Protein AF-A0A136PAL8-F1 (afdb_monomer_lite)

Secondary structure (DSSP, 8-state):
-HHHHHHHHHHHHHHHHT------THHHHHHHHHH--TT-EEEE-TTS-THHHHHHHHHHT---PPPEE-SS-HHHHHHHHHHH--SEEEEEEETTSS--HHHHHHHHHHTTTEEEEEEEEEEETTEEEEEEEEEETT-

pLDDT: mean 75.83, std 14.8, range [40.88, 94.69]

Structure (mmCIF, N/CA/C/O backbone):
data_AF-A0A136PAL8-F1
#
_entry.id   AF-A0A136PAL8-F1
#
loop_
_atom_site.group_PDB
_atom_site.id
_atom_site.type_symbol
_atom_site.label_atom_id
_atom_site.label_alt_id
_atom_site.label_comp_id
_atom_site.label_asym_id
_atom_site.label_entity_id
_atom_site.label_seq_id
_atom_site.pdbx_PDB_ins_code
_atom_site.Cartn_x
_atom_site.Cartn_y
_atom_site.Cartn_z
_atom_site.occupancy
_atom_site.B_iso_or_equiv
_atom_site.auth_seq_id
_atom_site.auth_comp_id
_atom_site.auth_asym_id
_atom_site.auth_atom_id
_atom_site.pdbx_PDB_model_num
ATOM 1 N N . MET A 1 1 ? 31.283 -2.308 -46.004 1.00 50.44 1 MET A N 1
ATOM 2 C CA . MET A 1 1 ? 30.177 -3.235 -45.665 1.00 50.44 1 MET A CA 1
ATOM 3 C C . MET A 1 1 ? 30.246 -3.746 -44.221 1.00 50.44 1 MET A C 1
ATOM 5 O O . MET A 1 1 ? 29.218 -3.779 -43.565 1.00 50.44 1 MET A O 1
ATOM 9 N N . VAL A 1 2 ? 31.438 -4.050 -43.687 1.00 54.62 2 VAL A N 1
ATOM 10 C CA . VAL A 1 2 ? 31.638 -4.535 -42.300 1.00 54.62 2 VAL A CA 1
ATOM 11 C C . VAL A 1 2 ? 31.239 -3.506 -41.221 1.00 54.62 2 VAL A C 1
ATOM 13 O O . VAL A 1 2 ? 30.642 -3.871 -40.214 1.00 54.62 2 VAL A O 1
ATOM 16 N N . LEU A 1 3 ? 31.461 -2.206 -41.463 1.00 52.97 3 LEU A N 1
ATOM 17 C CA . LEU A 1 3 ? 31.118 -1.139 -40.507 1.00 52.97 3 LEU A CA 1
ATOM 18 C C . LEU A 1 3 ? 29.598 -0.988 -40.268 1.00 52.97 3 LEU A C 1
ATOM 20 O O . LEU A 1 3 ? 29.176 -0.676 -39.162 1.00 52.97 3 LEU A O 1
ATOM 24 N N . LEU A 1 4 ? 28.767 -1.262 -41.281 1.00 51.44 4 LEU A N 1
ATOM 25 C CA . LEU A 1 4 ? 27.299 -1.181 -41.184 1.00 51.44 4 LEU A CA 1
ATOM 26 C C . LEU A 1 4 ? 26.690 -2.364 -40.416 1.00 51.44 4 LEU A C 1
ATOM 28 O O . LEU A 1 4 ? 25.643 -2.215 -39.786 1.00 51.44 4 LEU A O 1
ATOM 32 N N . MET A 1 5 ? 27.345 -3.530 -40.435 1.00 54.12 5 MET A N 1
ATOM 33 C CA . MET A 1 5 ? 26.912 -4.683 -39.638 1.00 54.12 5 MET A CA 1
ATOM 34 C C . MET A 1 5 ? 27.216 -4.473 -38.152 1.00 54.12 5 MET A C 1
ATOM 36 O O . MET A 1 5 ? 26.370 -4.774 -37.315 1.00 54.12 5 MET A O 1
ATOM 40 N N . ALA A 1 6 ? 28.365 -3.872 -37.821 1.00 55.72 6 ALA A N 1
ATOM 41 C CA . ALA A 1 6 ? 28.723 -3.554 -36.438 1.00 55.72 6 ALA A CA 1
ATOM 42 C C . ALA A 1 6 ? 27.734 -2.567 -35.790 1.00 55.72 6 ALA A C 1
ATOM 44 O O . ALA A 1 6 ? 27.312 -2.783 -34.657 1.00 55.72 6 ALA A O 1
ATOM 45 N N . VAL A 1 7 ? 27.289 -1.539 -36.524 1.00 58.75 7 VAL A N 1
ATOM 46 C CA . VAL A 1 7 ? 26.291 -0.570 -36.029 1.00 58.75 7 VAL A CA 1
ATOM 47 C C . VAL A 1 7 ? 24.915 -1.217 -35.830 1.00 58.75 7 VAL A C 1
ATOM 49 O O . VAL A 1 7 ? 24.229 -0.892 -34.866 1.00 58.75 7 VAL A O 1
ATOM 52 N N . ASN A 1 8 ? 24.526 -2.181 -36.673 1.00 56.22 8 ASN A N 1
ATOM 53 C CA . ASN A 1 8 ? 23.271 -2.918 -36.493 1.00 56.22 8 ASN A CA 1
ATOM 54 C C . ASN A 1 8 ? 23.310 -3.852 -35.277 1.00 56.22 8 ASN A C 1
ATOM 56 O O . ASN A 1 8 ? 22.362 -3.867 -34.500 1.00 56.22 8 ASN A O 1
ATOM 60 N N . VAL A 1 9 ? 24.406 -4.586 -35.059 1.00 58.44 9 VAL A N 1
ATOM 61 C CA . VAL A 1 9 ? 24.533 -5.477 -33.890 1.00 58.44 9 VAL A CA 1
ATOM 62 C C . VAL A 1 9 ? 24.606 -4.671 -32.590 1.00 58.44 9 VAL A C 1
ATOM 64 O O . VAL A 1 9 ? 23.946 -5.026 -31.615 1.00 58.44 9 VAL A O 1
ATOM 67 N N . TYR A 1 10 ? 25.331 -3.548 -32.583 1.00 56.72 10 TYR A N 1
ATOM 68 C CA . TYR A 1 10 ? 25.401 -2.661 -31.419 1.00 56.72 10 TYR A CA 1
ATOM 69 C C . TYR A 1 10 ? 24.058 -1.957 -31.158 1.00 56.72 10 TYR A C 1
ATOM 71 O O . TYR A 1 10 ? 23.607 -1.886 -30.017 1.00 56.72 10 TYR A O 1
ATOM 79 N N . GLY A 1 11 ? 23.362 -1.519 -32.214 1.00 52.50 11 GLY A N 1
ATOM 80 C CA . GLY A 1 11 ? 22.019 -0.943 -32.129 1.00 52.50 11 GLY A CA 1
ATOM 81 C C . GLY A 1 11 ? 20.975 -1.932 -31.603 1.00 52.50 11 GLY A C 1
ATOM 82 O O . GLY A 1 11 ? 20.172 -1.564 -30.750 1.00 52.50 11 GLY A O 1
ATOM 83 N N . ILE A 1 12 ? 21.028 -3.199 -32.031 1.00 57.72 12 ILE A N 1
ATOM 84 C CA . ILE A 1 12 ? 20.172 -4.282 -31.518 1.00 57.72 12 ILE A CA 1
ATOM 85 C C . ILE A 1 12 ? 20.524 -4.604 -30.057 1.00 57.72 12 ILE A C 1
ATOM 87 O O . ILE A 1 12 ? 19.617 -4.748 -29.242 1.00 57.72 12 ILE A O 1
ATOM 91 N N . GLY A 1 13 ? 21.811 -4.646 -29.690 1.00 54.19 13 GLY A N 1
ATOM 92 C CA . GLY A 1 13 ? 22.256 -4.881 -28.310 1.00 54.19 13 GLY A CA 1
ATOM 93 C C . GLY A 1 13 ? 21.791 -3.799 -27.328 1.00 54.19 13 GLY A C 1
ATOM 94 O O . GLY A 1 13 ? 21.302 -4.117 -26.241 1.00 54.19 13 GLY A O 1
ATOM 95 N N . ILE A 1 14 ? 21.852 -2.525 -27.734 1.00 52.12 14 ILE A N 1
ATOM 96 C CA . ILE A 1 14 ? 21.301 -1.400 -26.961 1.00 52.12 14 ILE A CA 1
ATOM 97 C C . ILE A 1 14 ? 19.764 -1.484 -26.922 1.00 52.12 14 ILE A C 1
ATOM 99 O O . ILE A 1 14 ? 19.161 -1.320 -25.866 1.00 52.12 14 ILE A O 1
ATOM 103 N N . HIS A 1 15 ? 19.094 -1.829 -28.026 1.00 50.88 15 HIS A N 1
ATOM 104 C CA . HIS A 1 15 ? 17.632 -1.955 -28.022 1.00 50.88 15 HIS A CA 1
ATOM 105 C C . HIS A 1 15 ? 17.107 -3.112 -27.160 1.00 50.88 15 HIS A C 1
ATOM 107 O O . HIS A 1 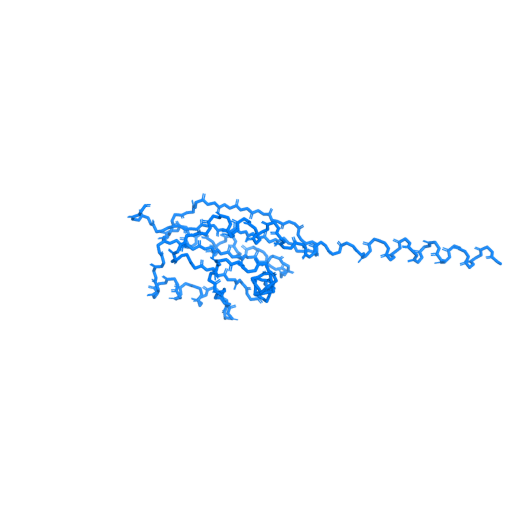15 ? 16.026 -2.982 -26.584 1.00 50.88 15 HIS A O 1
ATOM 113 N N . PHE A 1 16 ? 17.847 -4.221 -27.060 1.00 49.94 16 PHE A N 1
ATOM 114 C CA . PHE A 1 16 ? 17.496 -5.357 -26.202 1.00 49.94 16 PHE A CA 1
ATOM 115 C C . PHE A 1 16 ? 17.757 -5.075 -24.720 1.00 49.94 16 PHE A C 1
ATOM 117 O O . PHE A 1 16 ? 16.961 -5.491 -23.881 1.00 49.94 16 PHE A O 1
ATOM 124 N N . SER A 1 17 ? 18.807 -4.320 -24.387 1.00 46.31 17 SER A N 1
ATOM 125 C CA . SER A 1 17 ? 19.093 -3.930 -22.997 1.00 46.31 17 SER A CA 1
ATOM 126 C C . SER A 1 17 ? 18.138 -2.852 -22.459 1.00 46.31 17 SER A C 1
ATOM 128 O O . SER A 1 17 ? 17.919 -2.787 -21.254 1.00 46.31 17 SER A O 1
ATOM 130 N N . PHE A 1 18 ? 17.481 -2.076 -23.331 1.00 40.88 18 PHE A N 1
ATOM 131 C CA . PHE A 1 18 ? 16.489 -1.057 -22.948 1.00 40.88 18 PHE A CA 1
ATOM 132 C C . PHE A 1 18 ? 15.013 -1.517 -22.992 1.00 40.88 18 PHE A C 1
ATOM 134 O O . PHE A 1 18 ? 14.122 -0.706 -22.730 1.00 40.88 18 PHE A O 1
ATOM 141 N N . LYS A 1 19 ? 14.716 -2.791 -23.303 1.00 41.09 19 LYS A N 1
ATOM 142 C CA . LYS A 1 19 ? 13.333 -3.291 -23.502 1.00 41.09 19 LYS A CA 1
ATOM 143 C C . LYS A 1 19 ? 12.797 -4.294 -22.477 1.00 41.09 19 LYS A C 1
ATOM 145 O O . LYS A 1 19 ? 11.753 -4.887 -22.721 1.00 41.09 19 LYS A O 1
ATOM 150 N N . PHE A 1 20 ? 13.412 -4.414 -21.307 1.00 41.41 20 PHE A N 1
ATOM 151 C CA . PHE A 1 20 ? 12.735 -4.991 -20.140 1.00 41.41 20 PHE A CA 1
ATOM 152 C C . PHE A 1 20 ? 12.546 -3.914 -19.070 1.00 41.41 20 PHE A C 1
ATOM 154 O O . PHE A 1 20 ? 13.111 -3.973 -17.982 1.00 41.41 20 PHE A O 1
ATOM 161 N N . LYS A 1 21 ? 11.718 -2.906 -19.379 1.00 43.91 21 LYS A N 1
ATOM 162 C CA . LYS A 1 21 ? 10.932 -2.275 -18.316 1.00 43.91 21 LYS A CA 1
ATOM 163 C C . LYS A 1 21 ? 9.979 -3.354 -17.833 1.00 43.91 21 LYS A C 1
ATOM 165 O O . LYS A 1 21 ? 9.017 -3.686 -18.521 1.00 43.91 21 LYS A O 1
ATOM 170 N N . ASN A 1 22 ? 10.331 -3.999 -16.729 1.00 52.56 22 ASN A N 1
ATOM 171 C CA . ASN A 1 22 ? 9.462 -4.962 -16.081 1.00 52.56 22 ASN A CA 1
ATOM 172 C C . ASN A 1 22 ? 8.356 -4.166 -15.375 1.00 52.56 22 ASN A C 1
ATOM 174 O O . ASN A 1 22 ? 8.341 -4.074 -14.155 1.00 52.56 22 ASN A O 1
ATOM 178 N N . ASP A 1 23 ? 7.459 -3.554 -16.155 1.00 60.88 23 ASP A N 1
ATOM 179 C CA . ASP A 1 23 ? 6.243 -2.870 -15.688 1.00 60.88 23 ASP A CA 1
ATOM 180 C C . ASP A 1 23 ? 5.166 -3.909 -15.309 1.00 60.88 23 ASP A C 1
ATOM 182 O O . ASP A 1 23 ? 3.959 -3.690 -15.446 1.00 60.88 23 ASP A O 1
ATOM 186 N N . ASP A 1 24 ? 5.597 -5.101 -14.895 1.00 72.00 24 ASP A N 1
ATOM 187 C CA . ASP A 1 24 ? 4.725 -6.219 -14.606 1.00 72.00 24 ASP A CA 1
ATOM 188 C C . ASP A 1 24 ? 4.239 -6.160 -13.161 1.00 72.00 24 ASP A C 1
ATOM 190 O O . ASP A 1 24 ? 4.718 -6.855 -12.269 1.00 72.00 24 ASP A O 1
ATOM 194 N N . TYR A 1 25 ? 3.248 -5.308 -12.932 1.00 78.94 25 TYR A N 1
ATOM 195 C CA . TYR A 1 25 ? 2.590 -5.205 -11.635 1.00 78.94 25 TYR A CA 1
ATOM 196 C C . TYR A 1 25 ? 1.667 -6.401 -11.332 1.00 78.94 25 TYR A C 1
ATOM 198 O O . TYR A 1 25 ? 1.043 -6.391 -10.273 1.00 78.94 25 TYR A O 1
ATOM 206 N N . ARG A 1 26 ? 1.546 -7.417 -12.210 1.00 80.19 26 ARG A N 1
ATOM 207 C CA . ARG A 1 26 ? 0.597 -8.533 -12.020 1.00 80.19 26 ARG A CA 1
ATOM 208 C C . ARG A 1 26 ? 0.778 -9.218 -10.678 1.00 80.19 26 ARG A C 1
ATOM 210 O O . ARG A 1 26 ? -0.202 -9.368 -9.970 1.00 80.19 26 ARG A O 1
ATOM 217 N N . GLU A 1 27 ? 2.010 -9.524 -10.281 1.00 83.94 27 GLU A N 1
ATOM 218 C CA . GLU A 1 27 ? 2.277 -10.203 -9.007 1.00 83.94 27 GLU A CA 1
ATOM 219 C C . GLU A 1 27 ? 1.774 -9.392 -7.800 1.00 83.94 27 GLU A C 1
ATOM 221 O O . GLU A 1 27 ? 1.093 -9.925 -6.923 1.00 83.94 27 GLU A O 1
ATOM 226 N N . LEU A 1 28 ? 2.030 -8.078 -7.795 1.00 86.62 28 LEU A N 1
ATOM 227 C CA . LEU A 1 28 ? 1.535 -7.162 -6.766 1.00 86.62 28 LEU A CA 1
ATOM 228 C C . LEU A 1 28 ? 0.003 -7.136 -6.740 1.00 86.62 28 LEU A C 1
ATOM 230 O O . LEU A 1 28 ? -0.602 -7.184 -5.670 1.00 86.62 28 LEU A O 1
ATOM 234 N N . ILE A 1 29 ? -0.627 -7.047 -7.912 1.00 87.00 29 ILE A N 1
ATOM 235 C CA . ILE A 1 29 ? -2.085 -6.977 -8.035 1.00 87.00 29 ILE A CA 1
ATOM 236 C C . ILE A 1 29 ? -2.742 -8.297 -7.630 1.00 87.00 29 ILE A C 1
ATOM 238 O O . ILE A 1 29 ? -3.724 -8.280 -6.889 1.00 87.00 29 ILE A O 1
ATOM 242 N N . ASP A 1 30 ? -2.191 -9.424 -8.069 1.00 87.94 30 ASP A N 1
ATOM 243 C CA . ASP A 1 30 ? -2.673 -10.764 -7.753 1.00 87.94 30 ASP A CA 1
ATOM 244 C C . ASP A 1 30 ? -2.566 -11.021 -6.251 1.00 87.94 30 ASP A C 1
ATOM 246 O O . ASP A 1 30 ? -3.514 -11.515 -5.641 1.00 87.94 30 ASP A O 1
ATOM 250 N N . LYS A 1 31 ? -1.464 -10.598 -5.620 1.00 89.94 31 LYS A N 1
ATOM 251 C CA . LYS A 1 31 ? -1.302 -10.669 -4.166 1.00 89.94 31 LYS A CA 1
ATOM 252 C C . LYS A 1 31 ? -2.375 -9.864 -3.431 1.00 89.94 31 LYS A C 1
ATOM 254 O O . LYS A 1 31 ? -3.002 -10.398 -2.516 1.00 89.94 31 LYS A O 1
ATOM 259 N N . ILE A 1 32 ? -2.618 -8.611 -3.835 1.00 90.19 32 ILE A N 1
ATOM 260 C CA . ILE A 1 32 ? -3.680 -7.787 -3.235 1.00 90.19 32 ILE A CA 1
ATOM 261 C C . ILE A 1 32 ? -5.040 -8.457 -3.437 1.00 90.19 32 ILE A C 1
ATOM 263 O O . ILE A 1 32 ? -5.798 -8.560 -2.481 1.00 90.19 32 ILE A O 1
ATOM 267 N N . ASN A 1 33 ? -5.348 -8.928 -4.647 1.00 90.31 33 ASN A N 1
ATOM 268 C CA . ASN A 1 33 ? -6.639 -9.531 -4.975 1.00 90.31 33 ASN A CA 1
ATOM 269 C C . ASN A 1 33 ? -6.899 -10.833 -4.204 1.00 90.31 33 ASN A C 1
ATOM 271 O O . ASN A 1 33 ? -7.990 -11.013 -3.669 1.00 90.31 33 ASN A O 1
ATOM 275 N N . ASN A 1 34 ? -5.907 -11.718 -4.111 1.00 90.38 34 ASN A N 1
ATOM 276 C CA . ASN A 1 34 ? -6.049 -13.015 -3.444 1.00 90.38 34 ASN A CA 1
ATOM 277 C C . ASN A 1 34 ? -6.259 -12.883 -1.934 1.00 90.38 34 ASN A C 1
ATOM 279 O O . ASN A 1 34 ? -6.918 -13.721 -1.323 1.00 90.38 34 ASN A O 1
ATOM 283 N N . GLU A 1 35 ? -5.701 -11.835 -1.331 1.00 91.88 35 GLU A N 1
ATOM 284 C CA . GLU A 1 35 ? -5.781 -11.610 0.112 1.00 91.88 35 GLU A CA 1
ATOM 285 C C . GLU A 1 35 ? -6.733 -10.476 0.490 1.00 91.88 35 GLU A C 1
ATOM 287 O O . GLU A 1 35 ? -6.850 -10.150 1.676 1.00 91.88 35 GLU A O 1
ATOM 292 N N . TYR A 1 36 ? -7.431 -9.899 -0.491 1.00 90.50 36 TYR A N 1
ATOM 293 C CA . TYR A 1 36 ? -8.421 -8.852 -0.296 1.00 90.50 36 TYR A CA 1
ATOM 294 C C . TYR A 1 36 ? -9.578 -9.363 0.566 1.00 90.50 36 TYR A C 1
ATOM 296 O O . TYR A 1 36 ? -10.136 -10.435 0.330 1.00 90.50 36 TYR A O 1
ATOM 304 N N . LYS A 1 37 ? -9.977 -8.564 1.556 1.00 89.56 37 LYS A N 1
ATOM 305 C CA . LYS A 1 37 ? -11.225 -8.761 2.300 1.00 89.56 37 LYS A CA 1
ATOM 306 C C . LYS A 1 37 ? -12.148 -7.587 2.039 1.00 89.56 37 LYS A C 1
ATOM 308 O O . LYS A 1 37 ? -11.705 -6.454 1.864 1.00 89.56 37 LYS A O 1
ATOM 313 N N . GLN A 1 38 ? -13.448 -7.857 2.035 1.00 85.69 38 GLN A N 1
ATOM 314 C CA . GLN A 1 38 ? -14.449 -6.809 1.897 1.00 85.69 38 GLN A CA 1
ATOM 315 C C . GLN A 1 38 ? -14.246 -5.748 2.987 1.00 85.69 38 GLN A C 1
ATOM 317 O O . GLN A 1 38 ? -14.213 -6.071 4.170 1.00 85.69 38 GLN A O 1
ATOM 322 N N . GLY A 1 39 ? -14.104 -4.488 2.574 1.00 84.62 39 GLY A N 1
ATOM 323 C CA . GLY A 1 39 ? -13.812 -3.368 3.475 1.00 84.62 39 GLY A CA 1
ATOM 324 C C . GLY A 1 39 ? -12.344 -2.936 3.487 1.00 84.62 39 GLY A C 1
ATOM 325 O O . GLY A 1 39 ? -12.066 -1.807 3.898 1.00 84.62 39 GLY A O 1
ATOM 326 N N . ASP A 1 40 ? -11.428 -3.756 2.958 1.00 90.00 40 ASP A N 1
ATOM 327 C CA . ASP A 1 40 ? -10.043 -3.346 2.739 1.00 90.00 40 ASP A CA 1
ATOM 328 C C . ASP A 1 40 ? -9.996 -2.113 1.836 1.00 90.00 40 ASP A C 1
ATOM 330 O O . ASP A 1 40 ? -10.649 -2.051 0.783 1.00 90.00 40 ASP A O 1
ATOM 334 N N . ARG A 1 41 ? -9.158 -1.150 2.223 1.00 90.69 41 ARG A N 1
ATOM 335 C CA . ARG A 1 41 ? -8.825 0.015 1.396 1.00 90.69 41 ARG A CA 1
ATOM 336 C C . ARG A 1 41 ? -7.450 -0.131 0.773 1.00 90.69 41 ARG A C 1
ATOM 338 O O . ARG A 1 41 ? -6.567 -0.735 1.367 1.00 90.69 41 ARG A O 1
ATOM 345 N N . ILE A 1 42 ? -7.267 0.435 -0.416 1.00 90.38 42 ILE A N 1
ATOM 346 C CA . ILE A 1 42 ? -5.985 0.430 -1.124 1.00 90.38 42 ILE A CA 1
ATOM 347 C C . ILE A 1 42 ? -5.558 1.881 -1.300 1.00 90.38 42 ILE A C 1
ATOM 349 O O . ILE A 1 42 ? -6.237 2.648 -1.976 1.00 90.38 42 ILE A O 1
ATOM 353 N N . TYR A 1 43 ? -4.449 2.259 -0.680 1.00 89.06 43 TYR A N 1
ATOM 354 C CA . TYR A 1 43 ? -3.842 3.576 -0.799 1.00 89.06 43 TYR A CA 1
ATOM 355 C C . TYR A 1 43 ? -2.634 3.497 -1.711 1.00 89.06 43 TYR A C 1
ATOM 357 O O . TYR A 1 43 ? -1.833 2.567 -1.622 1.00 89.06 43 TYR A O 1
ATOM 365 N N . VAL A 1 44 ? -2.512 4.480 -2.590 1.00 85.31 44 VAL A N 1
ATOM 366 C CA . VAL A 1 44 ? -1.487 4.496 -3.624 1.00 85.31 44 VAL A CA 1
ATOM 367 C C . VAL A 1 44 ? -0.793 5.849 -3.615 1.00 85.31 44 VAL A C 1
ATOM 369 O O . VAL A 1 44 ? -1.452 6.890 -3.683 1.00 85.31 44 VAL A O 1
ATOM 372 N N . GLU A 1 45 ? 0.532 5.816 -3.500 1.00 77.56 45 GLU A N 1
ATOM 373 C CA . GLU A 1 45 ? 1.411 6.985 -3.550 1.00 77.56 45 GLU A CA 1
ATOM 374 C C . GLU A 1 45 ? 1.319 7.693 -4.928 1.00 77.56 45 GLU A C 1
ATOM 376 O O . GLU A 1 45 ? 1.074 7.025 -5.934 1.00 77.56 45 GLU A O 1
ATOM 381 N N . PRO A 1 46 ? 1.448 9.034 -5.001 1.00 66.56 46 PRO A N 1
ATOM 382 C CA . PRO A 1 46 ? 1.206 9.793 -6.233 1.00 66.56 46 PRO A CA 1
ATOM 383 C C . PRO A 1 46 ? 2.093 9.441 -7.438 1.00 66.56 46 PRO A C 1
ATOM 385 O O . PRO A 1 46 ? 1.643 9.618 -8.572 1.00 66.56 46 PRO A O 1
ATOM 388 N N . HIS A 1 47 ? 3.324 8.970 -7.224 1.00 67.94 47 HIS A N 1
ATOM 389 C CA . HIS A 1 47 ? 4.234 8.533 -8.288 1.00 67.94 47 HIS A CA 1
ATOM 390 C C . HIS A 1 47 ? 3.971 7.092 -8.713 1.00 67.94 47 HIS A C 1
ATOM 392 O O . HIS A 1 47 ? 4.223 6.751 -9.871 1.00 67.94 47 HIS A O 1
ATOM 398 N N . PHE A 1 48 ? 3.400 6.263 -7.828 1.00 66.06 48 PHE A N 1
ATOM 399 C CA . PHE A 1 48 ? 2.853 4.992 -8.273 1.00 66.06 48 PHE A CA 1
ATOM 400 C C . PHE A 1 48 ? 1.753 5.291 -9.283 1.00 66.06 48 PHE A C 1
ATOM 402 O O . PHE A 1 48 ? 0.783 6.008 -9.020 1.00 66.06 48 PHE A O 1
ATOM 409 N N . ASN A 1 49 ? 1.885 4.689 -10.454 1.00 65.06 49 ASN A N 1
ATOM 410 C CA . ASN A 1 49 ? 0.908 4.760 -11.519 1.00 65.06 49 ASN A CA 1
ATOM 411 C C . ASN A 1 49 ? -0.409 4.093 -11.082 1.00 65.06 49 ASN A C 1
ATOM 413 O O . ASN A 1 49 ? -0.743 3.003 -11.523 1.00 65.06 49 ASN A O 1
ATOM 417 N N . GLY A 1 50 ? -1.218 4.740 -10.234 1.00 58.97 50 GLY A N 1
ATOM 418 C CA . GLY A 1 50 ? -2.449 4.168 -9.672 1.00 58.97 50 GLY A CA 1
ATOM 419 C C . GLY A 1 50 ? -3.513 3.823 -10.718 1.00 58.97 50 GLY A C 1
ATOM 420 O O . GLY A 1 50 ? -4.530 3.217 -10.398 1.00 58.97 50 GLY A O 1
ATOM 421 N N . TRP A 1 51 ? -3.295 4.196 -11.984 1.00 66.12 51 TRP A N 1
ATOM 422 C CA . TRP A 1 51 ? -4.062 3.685 -13.117 1.00 66.12 51 TRP A CA 1
ATOM 423 C C . TRP A 1 51 ? -3.809 2.194 -13.389 1.00 66.12 51 TRP A C 1
ATOM 425 O O . TRP A 1 51 ? -4.688 1.550 -13.947 1.00 66.12 51 TRP A O 1
ATOM 435 N N . VAL A 1 52 ? -2.672 1.639 -12.964 1.00 76.25 52 VAL A N 1
ATOM 436 C CA . VAL A 1 52 ? -2.296 0.231 -13.143 1.00 76.25 52 VAL A CA 1
ATOM 437 C C . VAL A 1 52 ? -3.265 -0.693 -12.415 1.00 76.25 52 VAL A C 1
ATOM 439 O O . VAL A 1 52 ? -3.782 -1.631 -13.015 1.00 76.25 52 VAL A O 1
ATOM 442 N N . ILE A 1 53 ? -3.599 -0.391 -11.155 1.00 76.62 53 ILE A N 1
ATOM 443 C CA . ILE A 1 53 ? -4.592 -1.172 -10.400 1.00 76.62 53 ILE A CA 1
ATOM 444 C C . ILE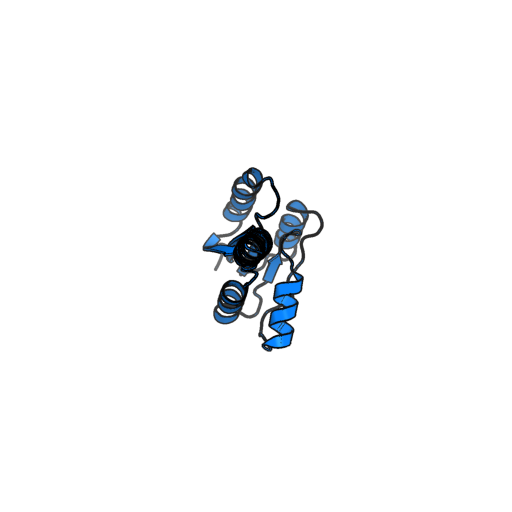 A 1 53 ? -5.942 -1.138 -11.125 1.00 76.62 53 ILE A C 1
ATOM 446 O O . ILE A 1 53 ? -6.574 -2.172 -11.329 1.00 76.62 53 ILE A O 1
ATOM 450 N N . ASN A 1 54 ? -6.349 0.042 -11.601 1.00 78.44 54 ASN A N 1
ATOM 451 C CA . ASN A 1 54 ? -7.597 0.207 -12.348 1.00 78.44 54 ASN A CA 1
ATOM 452 C C . ASN A 1 54 ? -7.584 -0.531 -13.694 1.00 78.44 54 ASN A C 1
ATOM 454 O O . ASN A 1 54 ? -8.620 -1.036 -14.123 1.00 78.44 54 ASN A O 1
ATOM 458 N N . TYR A 1 55 ? -6.434 -0.579 -14.366 1.00 80.88 55 TYR A N 1
ATOM 459 C CA . TYR A 1 55 ? -6.244 -1.294 -15.623 1.00 80.88 55 TYR A CA 1
ATOM 460 C C . TYR A 1 55 ? -6.445 -2.798 -15.421 1.00 80.88 55 TYR A C 1
ATOM 462 O O . TYR A 1 55 ? -7.327 -3.381 -16.053 1.00 80.88 55 TYR A O 1
ATOM 470 N N . TYR A 1 56 ? -5.731 -3.397 -14.464 1.00 81.00 56 TYR A N 1
ATOM 471 C CA . TYR A 1 56 ? -5.862 -4.825 -14.166 1.00 81.00 56 TYR A CA 1
ATOM 472 C C . TYR A 1 56 ? -7.236 -5.185 -13.595 1.00 81.00 56 TYR A C 1
ATOM 474 O O . TYR A 1 56 ? -7.791 -6.220 -13.956 1.00 81.00 56 TYR A O 1
ATOM 482 N N . LYS A 1 57 ? -7.847 -4.307 -12.789 1.00 82.62 57 LYS A N 1
ATOM 483 C CA . LYS A 1 57 ? -9.221 -4.494 -12.305 1.00 82.62 57 LYS A CA 1
ATOM 484 C C . LYS A 1 57 ? -10.224 -4.613 -13.453 1.00 82.62 57 LYS A C 1
ATOM 486 O O . LYS A 1 57 ? -11.078 -5.496 -13.419 1.00 82.62 57 LYS A O 1
ATOM 491 N N . LYS A 1 58 ? -10.112 -3.755 -14.474 1.00 81.75 58 LYS A N 1
ATOM 492 C CA . LYS A 1 58 ? -10.978 -3.805 -15.665 1.00 81.75 58 LYS A CA 1
ATOM 493 C C . LYS A 1 58 ? -10.712 -5.036 -16.525 1.00 81.75 58 LYS A C 1
ATOM 495 O O . LYS A 1 58 ? -11.662 -5.626 -17.024 1.00 81.75 58 LYS A O 1
ATOM 500 N N . GLN A 1 59 ? -9.446 -5.401 -16.703 1.00 82.75 59 GLN A N 1
ATOM 501 C CA . GLN A 1 59 ? -9.055 -6.504 -17.580 1.00 82.75 59 GLN A CA 1
ATOM 502 C C . GLN A 1 59 ? -9.384 -7.881 -16.987 1.00 82.75 59 GLN A C 1
ATOM 504 O O . GLN A 1 59 ? -9.848 -8.754 -17.713 1.00 82.75 59 GLN A O 1
ATOM 509 N N . ASN A 1 60 ? -9.173 -8.059 -15.679 1.00 80.12 60 ASN A N 1
ATOM 510 C CA . ASN A 1 60 ? -9.254 -9.360 -15.006 1.00 80.12 60 ASN A CA 1
ATOM 511 C C . ASN A 1 60 ? -10.486 -9.497 -14.093 1.00 80.12 60 ASN A C 1
ATOM 513 O O . ASN A 1 60 ? -10.578 -10.461 -13.339 1.00 80.12 60 ASN A O 1
ATOM 517 N N . SER A 1 61 ? -11.412 -8.529 -14.121 1.00 79.19 61 SER A N 1
ATOM 518 C CA . SER A 1 61 ? -12.617 -8.503 -13.273 1.00 79.19 61 SER A CA 1
ATOM 519 C C . SER A 1 61 ? -12.317 -8.703 -11.778 1.00 79.19 61 SER A C 1
ATOM 521 O O . SER A 1 61 ? -13.008 -9.447 -11.084 1.00 79.19 61 SER A O 1
ATOM 523 N N . LEU A 1 62 ? -11.270 -8.037 -11.281 1.00 83.50 62 LEU A N 1
ATOM 524 C CA . LEU A 1 62 ? -10.805 -8.183 -9.898 1.00 83.50 62 LEU A CA 1
ATOM 525 C C . LEU A 1 62 ? -11.829 -7.638 -8.898 1.00 83.50 62 LEU A C 1
ATOM 527 O O . LEU A 1 62 ? -12.405 -6.565 -9.104 1.00 83.50 62 LEU A O 1
ATOM 531 N N . ASN A 1 63 ? -11.985 -8.328 -7.769 1.00 81.44 63 ASN A N 1
ATOM 532 C CA . ASN A 1 63 ? -12.922 -7.946 -6.712 1.00 81.44 63 ASN A CA 1
ATOM 533 C C . ASN A 1 63 ? -12.246 -7.084 -5.634 1.00 81.44 63 ASN A C 1
ATOM 535 O O . ASN A 1 63 ? -12.349 -7.359 -4.443 1.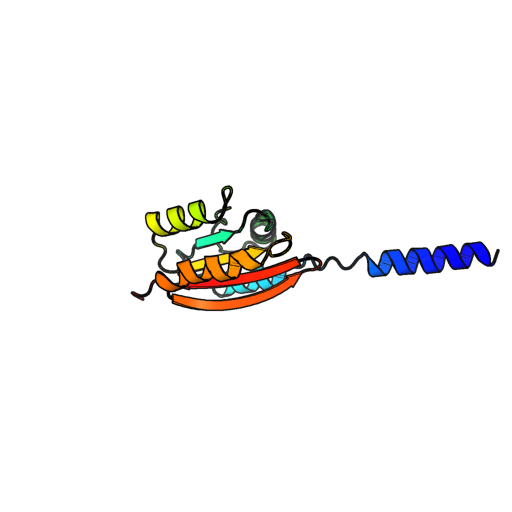00 81.44 63 ASN A O 1
ATOM 539 N N . ILE A 1 64 ? -11.518 -6.055 -6.068 1.00 85.38 64 ILE A N 1
ATOM 540 C CA . ILE A 1 64 ? -10.823 -5.106 -5.191 1.00 85.38 64 ILE A CA 1
ATOM 541 C C . ILE A 1 64 ? -11.462 -3.720 -5.286 1.00 85.38 64 ILE A C 1
ATOM 543 O O . ILE A 1 64 ? -11.983 -3.321 -6.335 1.00 85.38 64 ILE A O 1
ATOM 547 N N . THR A 1 65 ? -11.422 -2.955 -4.195 1.00 84.75 65 THR A N 1
ATOM 548 C CA . THR A 1 65 ? -11.901 -1.565 -4.206 1.00 84.75 65 THR A CA 1
ATOM 549 C C . THR A 1 65 ? -11.046 -0.678 -5.113 1.00 84.75 65 THR A C 1
ATOM 551 O O . THR A 1 65 ? -9.906 -1.011 -5.439 1.00 84.75 65 THR A O 1
ATOM 554 N N . ASP A 1 66 ? -11.598 0.458 -5.536 1.00 83.62 66 ASP A N 1
ATOM 555 C CA . ASP A 1 66 ? -10.811 1.442 -6.275 1.00 83.62 66 ASP A CA 1
ATOM 556 C C . ASP A 1 66 ? -9.737 2.056 -5.359 1.00 83.62 66 ASP A C 1
ATOM 558 O O . ASP A 1 66 ? -10.019 2.384 -4.200 1.00 83.62 66 ASP A O 1
ATOM 562 N N . PRO A 1 67 ? -8.501 2.225 -5.856 1.00 84.81 67 PRO A N 1
ATOM 563 C CA . PRO A 1 67 ? -7.424 2.786 -5.070 1.00 84.81 67 PRO A CA 1
ATOM 564 C C . PRO A 1 67 ? -7.672 4.262 -4.769 1.00 84.81 67 PRO A C 1
ATOM 566 O O . PRO A 1 67 ? -7.988 5.069 -5.650 1.00 84.81 67 PRO A O 1
ATOM 569 N N . VAL A 1 68 ? -7.434 4.637 -3.518 1.00 85.31 68 VAL A N 1
ATOM 570 C CA . VAL A 1 68 ? -7.349 6.028 -3.093 1.00 85.31 68 VAL A CA 1
ATOM 571 C C . VAL A 1 68 ? -5.984 6.558 -3.521 1.00 85.31 68 VAL A C 1
ATOM 573 O O . VAL A 1 68 ? -4.948 6.178 -2.972 1.00 85.31 68 VAL A O 1
ATOM 576 N N . LYS A 1 69 ? -5.990 7.430 -4.531 1.00 78.94 69 LYS A N 1
ATOM 577 C CA . LYS A 1 69 ? -4.786 8.125 -4.994 1.00 78.94 69 LYS A CA 1
ATOM 578 C C . LYS A 1 69 ? -4.471 9.267 -4.043 1.00 78.94 69 LYS A C 1
ATOM 580 O O . LYS A 1 69 ? -5.241 10.222 -3.971 1.00 78.94 69 LYS A O 1
ATOM 585 N N . ILE A 1 70 ? -3.339 9.171 -3.364 1.00 78.31 70 ILE A N 1
ATOM 586 C CA . ILE A 1 70 ? -2.812 10.248 -2.535 1.00 78.31 70 ILE A CA 1
ATOM 587 C C . ILE A 1 70 ? -2.217 11.299 -3.481 1.00 78.31 70 ILE A C 1
ATOM 589 O O . ILE A 1 70 ? -1.327 10.980 -4.259 1.00 78.31 70 ILE A O 1
ATOM 593 N N . LYS A 1 71 ? -2.733 12.531 -3.492 1.00 68.75 71 LYS A N 1
ATOM 594 C CA . LYS A 1 71 ? -2.304 13.596 -4.421 1.00 68.75 71 LYS A CA 1
ATOM 595 C C . LYS A 1 71 ? -1.331 14.575 -3.777 1.00 68.75 71 LYS A C 1
ATOM 597 O O . LYS A 1 71 ? -0.409 15.042 -4.436 1.00 68.75 71 LYS A O 1
ATOM 602 N N . TYR A 1 72 ? -1.540 14.880 -2.500 1.00 67.19 72 TYR A N 1
ATOM 603 C CA . TYR A 1 72 ? -0.802 15.894 -1.742 1.00 67.19 72 TYR A CA 1
ATOM 604 C C . TYR A 1 72 ? 0.250 15.284 -0.805 1.00 67.19 72 TYR A C 1
ATOM 606 O O . TYR A 1 72 ? 0.803 15.963 0.061 1.00 67.19 72 TYR A O 1
ATOM 614 N N . GLY A 1 73 ? 0.546 13.995 -0.978 1.00 74.00 73 GLY A N 1
ATOM 615 C CA . GLY A 1 73 ? 1.561 13.282 -0.213 1.00 74.00 73 GLY A CA 1
ATOM 616 C C . GLY A 1 73 ? 1.082 12.811 1.163 1.00 74.00 73 GLY A C 1
ATOM 617 O O . GLY A 1 73 ? -0.096 12.569 1.405 1.00 74.00 73 GLY A O 1
ATOM 618 N N . TRP A 1 74 ? 2.031 12.626 2.079 1.00 77.69 74 TRP A N 1
ATOM 619 C CA . TRP A 1 74 ? 1.837 11.841 3.303 1.00 77.69 74 TRP A CA 1
ATOM 620 C C . TRP A 1 74 ? 0.746 12.347 4.257 1.00 77.69 74 TRP A C 1
ATOM 622 O O . TRP A 1 74 ? 0.067 11.542 4.893 1.00 77.69 74 TRP A O 1
ATOM 632 N N . ASN A 1 75 ? 0.554 13.664 4.351 1.00 81.88 75 ASN A N 1
ATOM 633 C CA . ASN A 1 75 ? -0.441 14.244 5.256 1.00 81.88 75 ASN A CA 1
ATOM 634 C C . ASN A 1 75 ? -1.866 13.853 4.842 1.00 81.88 75 ASN A C 1
ATOM 636 O O . ASN A 1 75 ? -2.655 13.450 5.687 1.00 81.88 75 ASN A O 1
ATOM 640 N N . GLU A 1 76 ? -2.162 13.843 3.538 1.00 82.75 76 GLU A N 1
ATOM 641 C CA . GLU A 1 76 ? -3.468 13.412 3.023 1.00 82.75 76 GLU A CA 1
ATOM 642 C C . GLU A 1 76 ? -3.742 11.935 3.343 1.00 82.75 76 GLU A C 1
ATOM 644 O O . GLU A 1 76 ? -4.866 11.570 3.693 1.00 82.75 76 GLU A O 1
ATOM 649 N N . LEU A 1 77 ? -2.712 11.081 3.291 1.00 86.19 77 LEU A N 1
ATOM 650 C CA . LEU A 1 77 ? -2.833 9.691 3.728 1.00 86.19 77 LEU A CA 1
ATOM 651 C C . LEU A 1 77 ? -3.177 9.612 5.220 1.00 86.19 77 LEU A C 1
ATOM 653 O O . LEU A 1 77 ? -4.096 8.887 5.599 1.00 86.19 77 LEU A O 1
ATOM 657 N N . GLN A 1 78 ? -2.467 10.356 6.072 1.00 85.50 78 GLN A N 1
ATOM 658 C CA . GLN A 1 78 ? -2.721 10.357 7.515 1.00 85.50 78 GLN A CA 1
ATOM 659 C C . GLN A 1 78 ? -4.116 10.886 7.865 1.00 85.50 78 GLN A C 1
ATOM 661 O O . GLN A 1 78 ? -4.781 10.305 8.730 1.00 85.50 78 GLN A O 1
ATOM 666 N N . ASP A 1 79 ? -4.570 11.936 7.185 1.00 86.88 79 ASP A N 1
ATOM 667 C CA . ASP A 1 79 ? -5.906 12.506 7.356 1.00 86.88 79 ASP A CA 1
ATOM 668 C C . ASP A 1 79 ? -6.978 11.507 6.913 1.00 86.88 79 ASP A C 1
ATOM 670 O O . ASP A 1 79 ? -7.935 11.248 7.648 1.00 86.88 79 ASP A O 1
ATOM 674 N N . SER A 1 80 ? -6.774 10.854 5.763 1.00 87.50 80 SER A N 1
ATOM 675 C CA . SER A 1 80 ? -7.677 9.818 5.257 1.00 87.50 80 SER A CA 1
ATOM 676 C C . SER A 1 80 ? -7.786 8.636 6.222 1.00 87.50 80 SER A C 1
ATOM 678 O O . SER A 1 80 ? -8.894 8.229 6.578 1.00 87.50 80 SER A O 1
ATOM 680 N N . LEU A 1 81 ? -6.650 8.130 6.715 1.00 89.06 81 LEU A N 1
ATOM 681 C CA . LEU A 1 81 ? -6.608 7.051 7.703 1.00 89.06 81 LEU A CA 1
ATOM 682 C C . LEU A 1 81 ? -7.270 7.460 9.026 1.00 89.06 81 LEU A C 1
ATOM 684 O O . LEU A 1 81 ? -7.939 6.640 9.650 1.00 89.06 81 LEU A O 1
ATOM 688 N N . SER A 1 82 ? -7.107 8.711 9.462 1.00 87.81 82 SER A N 1
ATOM 689 C CA . SER A 1 82 ? -7.685 9.198 10.723 1.00 87.81 82 SER A CA 1
ATOM 690 C C . SER A 1 82 ? -9.198 9.415 10.632 1.00 87.81 82 SER A C 1
ATOM 692 O O . SER A 1 82 ? -9.906 9.163 11.609 1.00 87.81 82 SER A O 1
ATOM 694 N N . ALA A 1 83 ? -9.695 9.847 9.470 1.00 86.88 83 ALA A N 1
ATOM 695 C CA . ALA A 1 83 ? -11.120 10.047 9.221 1.00 86.88 83 ALA A CA 1
ATOM 696 C C . ALA A 1 83 ? -11.861 8.723 8.991 1.00 86.88 83 ALA A C 1
ATOM 698 O O . ALA A 1 83 ? -12.939 8.513 9.541 1.00 86.88 83 ALA A O 1
ATOM 699 N N . GLN A 1 84 ? -11.287 7.827 8.183 1.00 87.12 84 GLN A N 1
ATOM 700 C CA . GLN A 1 84 ? -11.956 6.590 7.770 1.00 87.12 84 GLN A CA 1
ATOM 701 C C . GLN A 1 84 ? -11.747 5.439 8.750 1.00 87.12 84 GLN A C 1
ATOM 703 O O . GLN A 1 84 ? -12.627 4.590 8.855 1.00 87.12 84 GLN A O 1
ATOM 708 N N . LYS A 1 85 ? -10.601 5.406 9.447 1.00 88.06 85 LYS A N 1
ATOM 709 C CA . LYS A 1 85 ? -10.219 4.359 10.409 1.00 88.06 85 LYS A CA 1
ATOM 710 C C . LYS A 1 85 ? -10.465 2.940 9.868 1.00 88.06 85 LYS A C 1
ATOM 712 O O . LYS A 1 85 ? -11.209 2.180 10.491 1.00 88.06 85 LYS A O 1
ATOM 717 N N . PRO A 1 86 ? -9.898 2.588 8.697 1.00 89.00 86 PRO A N 1
ATOM 718 C CA . PRO A 1 86 ? -10.108 1.267 8.119 1.00 89.00 86 PRO A CA 1
ATOM 719 C C . PRO A 1 86 ? -9.614 0.175 9.076 1.00 89.00 86 PRO A C 1
ATOM 721 O O . PRO A 1 86 ? -8.559 0.316 9.695 1.00 89.00 86 PRO A O 1
ATOM 724 N N . GLU A 1 87 ? -10.364 -0.924 9.175 1.00 91.44 87 GLU A N 1
ATOM 725 C CA . GLU A 1 87 ? -9.944 -2.105 9.943 1.00 91.44 87 GLU A CA 1
ATOM 726 C C . GLU A 1 87 ? -8.664 -2.703 9.355 1.00 91.44 87 GLU A C 1
ATOM 728 O O . GLU A 1 87 ? -7.745 -3.056 10.091 1.00 91.44 87 GLU A O 1
ATOM 733 N N . ARG A 1 88 ? -8.583 -2.745 8.021 1.00 92.94 88 ARG A N 1
ATOM 734 C CA . ARG A 1 88 ? -7.420 -3.213 7.278 1.00 92.94 88 ARG A CA 1
ATOM 735 C C . ARG A 1 88 ? -7.236 -2.417 5.992 1.00 92.94 88 ARG A C 1
ATOM 737 O O . ARG A 1 88 ? -8.203 -1.990 5.356 1.00 92.94 88 ARG A O 1
ATOM 744 N N . PHE A 1 89 ? -5.987 -2.184 5.610 1.00 93.88 89 PHE A N 1
ATOM 745 C CA . PHE A 1 89 ? -5.672 -1.489 4.370 1.00 93.88 89 PHE A CA 1
ATOM 746 C C . PHE A 1 89 ? -4.326 -1.905 3.786 1.00 93.88 89 PHE A C 1
ATOM 748 O O . PHE A 1 89 ? -3.411 -2.349 4.482 1.00 93.88 89 PHE A O 1
ATOM 755 N N . TRP A 1 90 ? -4.222 -1.697 2.482 1.00 92.88 90 TRP A N 1
ATOM 756 C CA . TRP A 1 90 ? -3.020 -1.843 1.687 1.00 92.88 90 TRP A CA 1
ATOM 757 C C . TRP A 1 90 ? -2.460 -0.466 1.364 1.00 92.88 90 TRP A C 1
ATOM 759 O O . TRP A 1 90 ? -3.211 0.464 1.067 1.00 92.88 90 TRP A O 1
ATOM 769 N N . LEU A 1 91 ? -1.143 -0.339 1.404 1.00 90.38 91 LEU A N 1
ATOM 770 C CA . LEU A 1 91 ? -0.426 0.863 1.010 1.00 90.38 91 LEU A CA 1
ATOM 771 C C . LEU A 1 91 ? 0.637 0.485 -0.019 1.00 90.38 91 LEU A C 1
ATOM 773 O O . LEU A 1 91 ? 1.516 -0.331 0.259 1.00 90.38 91 LEU A O 1
ATOM 777 N N . VAL A 1 92 ? 0.538 1.084 -1.201 1.00 88.19 92 VAL A N 1
ATOM 778 C CA . VAL A 1 92 ? 1.454 0.884 -2.323 1.00 88.19 92 VAL A CA 1
ATOM 779 C C . VAL A 1 92 ? 2.356 2.106 -2.445 1.00 88.19 92 VAL A C 1
ATOM 781 O O . VAL A 1 92 ? 1.872 3.211 -2.700 1.00 88.19 92 VAL A O 1
ATOM 784 N N . MET A 1 93 ? 3.658 1.896 -2.266 1.00 82.50 93 MET A N 1
ATOM 785 C CA . MET A 1 93 ? 4.679 2.943 -2.281 1.00 82.50 93 MET A CA 1
ATOM 786 C C . MET A 1 93 ? 5.642 2.716 -3.443 1.00 82.50 93 MET A C 1
ATOM 788 O O . MET A 1 93 ? 6.315 1.687 -3.488 1.00 82.50 93 MET A O 1
ATOM 792 N N . ASP A 1 94 ? 5.728 3.674 -4.364 1.00 77.12 94 ASP A N 1
ATOM 793 C CA . ASP A 1 94 ? 6.660 3.635 -5.492 1.00 77.12 94 ASP A CA 1
ATOM 794 C C . ASP A 1 94 ? 7.907 4.476 -5.190 1.00 77.12 94 ASP A C 1
ATOM 796 O O . ASP A 1 94 ? 7.841 5.686 -4.987 1.00 77.12 94 ASP A O 1
ATOM 800 N N . TYR A 1 95 ? 9.063 3.817 -5.143 1.00 67.44 95 TYR A N 1
ATOM 801 C CA . TYR A 1 95 ? 10.365 4.422 -4.862 1.00 67.44 95 TYR A CA 1
ATOM 802 C C . TYR A 1 95 ? 11.102 4.849 -6.145 1.00 67.44 95 TYR A C 1
ATOM 804 O O . TYR A 1 95 ? 12.311 5.066 -6.115 1.00 67.44 95 TYR A O 1
ATOM 812 N N . SER A 1 96 ? 10.407 4.958 -7.283 1.00 60.41 96 SER A N 1
ATOM 813 C CA . SER A 1 96 ? 10.957 5.551 -8.514 1.00 60.41 96 SER A CA 1
ATOM 814 C C . SER A 1 96 ? 11.285 7.042 -8.386 1.00 60.41 96 SER A C 1
ATOM 816 O O . SER A 1 96 ? 12.083 7.554 -9.172 1.00 60.41 96 SER A O 1
ATOM 818 N N . ALA A 1 97 ? 10.709 7.740 -7.400 1.00 54.00 97 ALA A N 1
ATOM 819 C CA . ALA A 1 97 ? 11.054 9.119 -7.076 1.00 54.00 97 ALA A CA 1
ATOM 820 C C . ALA A 1 97 ? 12.316 9.177 -6.188 1.00 54.00 97 ALA A C 1
ATOM 822 O O . ALA A 1 97 ? 12.441 8.452 -5.205 1.00 54.00 97 ALA A O 1
ATOM 823 N N . VAL A 1 98 ? 13.245 10.062 -6.561 1.00 46.19 98 VAL A N 1
ATOM 824 C CA . VAL A 1 98 ? 14.681 10.104 -6.200 1.00 46.19 98 VAL A CA 1
ATOM 825 C C . VAL A 1 98 ? 15.004 10.148 -4.693 1.00 46.19 98 VAL A C 1
ATOM 827 O O . VAL A 1 98 ? 16.140 9.856 -4.325 1.00 46.19 98 VAL A O 1
ATOM 830 N N . ASP A 1 99 ? 14.047 10.431 -3.806 1.00 55.41 99 ASP A N 1
ATOM 831 C CA . ASP A 1 99 ? 14.291 10.455 -2.358 1.00 55.41 99 ASP A CA 1
ATOM 832 C C . ASP A 1 99 ? 13.467 9.411 -1.597 1.00 55.41 99 ASP A C 1
ATOM 834 O O . ASP A 1 99 ? 12.275 9.556 -1.327 1.00 55.41 99 ASP A O 1
ATOM 838 N N . THR A 1 100 ? 14.150 8.330 -1.234 1.00 58.78 100 THR A N 1
ATOM 839 C CA . THR A 1 100 ? 13.577 7.179 -0.533 1.00 58.78 100 THR A CA 1
ATOM 840 C C . THR A 1 100 ? 13.718 7.264 0.988 1.00 58.78 100 THR A C 1
ATOM 842 O O . THR A 1 100 ? 13.093 6.488 1.722 1.00 58.78 100 THR A O 1
ATOM 845 N N . SER A 1 101 ? 14.535 8.206 1.470 1.00 64.38 101 SER A N 1
ATOM 846 C CA . SER A 1 101 ? 14.929 8.314 2.875 1.00 64.38 101 SER A CA 1
ATOM 847 C C . SER A 1 101 ? 13.749 8.708 3.768 1.00 64.38 101 SER A C 1
ATOM 849 O O . SER A 1 101 ? 13.566 8.158 4.859 1.00 64.38 101 SER A O 1
ATOM 851 N N . GLU A 1 102 ? 12.865 9.567 3.257 1.00 65.06 102 GLU A N 1
ATOM 852 C CA . GLU A 1 102 ? 11.675 10.008 3.976 1.00 65.06 102 GLU A CA 1
ATOM 853 C C . GLU A 1 102 ? 10.622 8.906 4.138 1.00 65.06 102 GLU A C 1
ATOM 855 O O . GLU A 1 102 ? 9.853 8.935 5.100 1.00 65.06 102 GLU A O 1
ATOM 860 N N . TYR A 1 103 ? 10.565 7.917 3.239 1.00 67.38 103 TYR A N 1
ATOM 861 C CA . TYR A 1 103 ? 9.509 6.900 3.271 1.00 67.38 103 TYR A CA 1
ATOM 862 C C . TYR A 1 103 ? 9.626 5.962 4.468 1.00 67.38 103 TYR A C 1
ATOM 864 O O . TYR A 1 103 ? 8.616 5.651 5.094 1.00 67.38 103 TYR A O 1
ATOM 872 N N . THR A 1 104 ? 10.843 5.562 4.844 1.00 66.81 104 THR A N 1
ATOM 873 C CA . THR A 1 104 ? 11.053 4.714 6.032 1.00 66.81 104 THR A CA 1
ATOM 874 C C . THR A 1 104 ? 10.589 5.433 7.302 1.00 66.81 104 THR A C 1
ATOM 876 O O . THR A 1 104 ? 9.895 4.847 8.136 1.00 66.81 104 THR A O 1
ATOM 879 N N . SER A 1 105 ? 10.904 6.728 7.416 1.00 71.31 105 SER A N 1
ATOM 880 C CA . SER A 1 105 ? 10.446 7.579 8.523 1.00 71.31 105 SER A CA 1
ATOM 881 C C . SER A 1 105 ? 8.919 7.726 8.531 1.00 71.31 105 SER A C 1
ATOM 883 O O . SER A 1 105 ? 8.268 7.542 9.564 1.00 71.31 105 SER A O 1
ATOM 885 N N . LYS A 1 106 ? 8.330 7.968 7.353 1.00 77.31 106 LYS A N 1
ATOM 886 C CA . LYS A 1 106 ? 6.883 8.083 7.153 1.00 77.31 106 LYS A CA 1
ATOM 887 C C . LYS A 1 106 ? 6.162 6.803 7.571 1.00 77.31 106 LYS A C 1
ATOM 889 O O . LYS A 1 106 ? 5.287 6.874 8.433 1.00 77.31 106 LYS A O 1
ATOM 894 N N . ILE A 1 107 ? 6.579 5.632 7.092 1.00 83.44 107 ILE A N 1
ATOM 895 C CA . ILE A 1 107 ? 5.987 4.337 7.475 1.00 83.44 107 ILE A CA 1
ATOM 896 C C . ILE A 1 107 ? 6.034 4.120 8.994 1.00 83.44 107 ILE A C 1
ATOM 898 O O . ILE A 1 107 ? 5.037 3.688 9.576 1.00 83.44 107 ILE A O 1
ATOM 902 N N . GLY A 1 108 ? 7.123 4.527 9.656 1.00 82.38 108 GLY A N 1
ATOM 903 C CA . GLY A 1 108 ? 7.243 4.501 11.118 1.00 82.38 108 GLY A CA 1
ATOM 904 C C . GLY A 1 108 ? 6.156 5.289 11.867 1.00 82.38 108 GLY A C 1
ATOM 905 O O . GLY A 1 108 ? 5.869 5.008 13.028 1.00 82.38 108 GLY A O 1
ATOM 906 N N . SER A 1 109 ? 5.519 6.276 11.231 1.00 84.19 109 SER A N 1
ATOM 907 C CA . SER A 1 109 ? 4.376 6.995 11.813 1.00 84.19 109 SER A CA 1
ATOM 908 C C . SER A 1 109 ? 3.060 6.210 11.726 1.00 84.19 109 SER A C 1
ATOM 910 O O . SER A 1 109 ? 2.226 6.333 12.624 1.00 84.19 109 SER A O 1
ATOM 912 N N . ILE A 1 110 ? 2.882 5.378 10.691 1.00 87.06 110 ILE A N 1
ATOM 913 C CA . ILE A 1 110 ? 1.709 4.502 10.550 1.00 87.06 110 I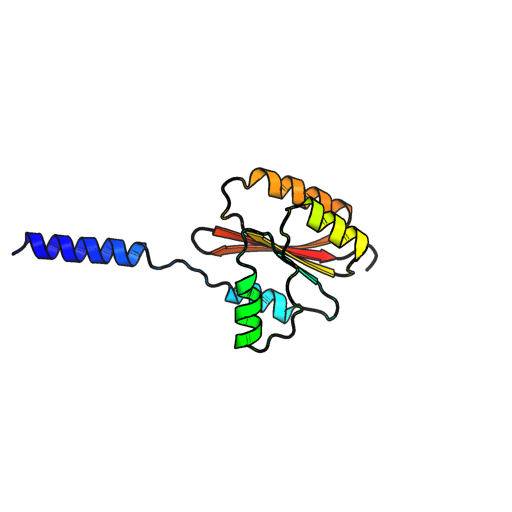LE A CA 1
ATOM 914 C C . ILE A 1 110 ? 1.819 3.317 11.498 1.00 87.06 110 ILE A C 1
ATOM 916 O O . ILE A 1 110 ? 0.840 3.005 12.171 1.00 87.06 110 ILE A O 1
ATOM 920 N N . THR A 1 111 ? 3.004 2.714 11.625 1.00 87.56 111 THR A N 1
ATOM 921 C CA . THR A 1 111 ? 3.223 1.563 12.518 1.00 87.56 111 THR A CA 1
ATOM 922 C C . THR A 1 111 ? 2.991 1.881 13.996 1.00 87.56 111 THR A C 1
ATOM 924 O O . THR A 1 111 ? 2.865 0.968 14.796 1.00 87.56 111 THR A O 1
ATOM 927 N N . LYS A 1 112 ? 2.919 3.163 14.386 1.00 86.50 112 LYS A N 1
ATOM 928 C CA . LYS A 1 112 ? 2.518 3.587 15.741 1.00 86.50 112 LYS A CA 1
ATOM 929 C C . LYS A 1 112 ? 1.005 3.546 15.971 1.00 86.50 112 LYS A C 1
ATOM 931 O O . LYS A 1 112 ? 0.571 3.519 17.117 1.00 86.50 112 LYS A O 1
ATOM 936 N N . LYS A 1 113 ? 0.209 3.623 14.903 1.00 86.88 113 LYS A N 1
ATOM 937 C CA . LYS A 1 113 ? -1.264 3.696 14.943 1.00 86.88 113 LYS A CA 1
ATOM 938 C C . LYS A 1 113 ? -1.932 2.419 14.434 1.00 86.88 113 LYS A C 1
ATOM 940 O O . LYS A 1 113 ? -3.068 2.151 14.802 1.00 86.88 113 LYS A O 1
ATOM 945 N N . TYR A 1 114 ? -1.227 1.655 13.608 1.00 91.88 114 TYR A N 1
ATOM 946 C CA . TYR A 1 114 ? -1.694 0.429 12.983 1.00 91.88 114 TYR A CA 1
ATOM 947 C C . TYR A 1 114 ? -0.625 -0.654 13.089 1.00 91.88 114 TYR A C 1
ATOM 949 O O . TYR A 1 114 ? 0.574 -0.379 13.016 1.00 91.88 114 TYR A O 1
ATOM 957 N N . LYS A 1 115 ? -1.062 -1.902 13.206 1.00 93.31 115 LYS A N 1
ATOM 958 C CA . LYS A 1 115 ? -0.199 -3.074 13.185 1.00 93.31 115 LYS A CA 1
ATOM 959 C C . LYS A 1 115 ? 0.217 -3.366 11.745 1.00 93.31 115 LYS A C 1
ATOM 961 O O . LYS A 1 115 ? -0.630 -3.527 10.873 1.00 93.31 115 LYS A O 1
ATOM 966 N N . LEU A 1 116 ? 1.522 -3.440 11.489 1.00 93.00 116 LEU A N 1
ATOM 967 C CA . LEU A 1 1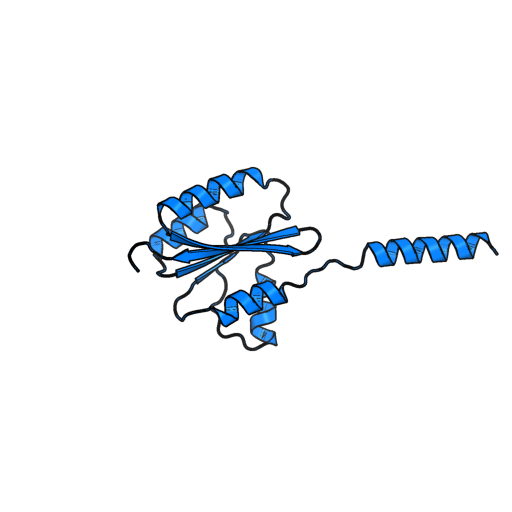16 ? 2.041 -3.933 10.212 1.00 93.00 116 LEU A CA 1
ATOM 968 C C . LEU A 1 116 ? 1.891 -5.457 10.173 1.00 93.00 116 LEU A C 1
ATOM 970 O O . LEU A 1 116 ? 2.465 -6.150 11.011 1.00 93.00 116 LEU A O 1
ATOM 974 N N . GLU A 1 117 ? 1.132 -5.967 9.210 1.00 92.75 117 GLU A N 1
ATOM 975 C CA . GLU A 1 117 ? 0.930 -7.407 9.024 1.00 92.75 117 GLU A CA 1
ATOM 976 C C . GLU A 1 117 ? 1.899 -7.989 8.005 1.00 92.75 117 GLU A C 1
ATOM 978 O O . GLU A 1 117 ? 2.410 -9.089 8.191 1.00 92.75 117 GLU A O 1
ATOM 983 N N . GLU A 1 118 ? 2.137 -7.262 6.914 1.00 91.75 118 GLU A N 1
ATOM 984 C CA . GLU A 1 118 ? 2.950 -7.751 5.809 1.00 91.75 118 GLU A CA 1
ATOM 985 C C . GLU A 1 118 ? 3.670 -6.596 5.114 1.00 91.75 118 GLU A C 1
ATOM 987 O O . GLU A 1 118 ? 3.129 -5.497 4.965 1.00 91.75 118 GLU A O 1
ATOM 992 N N . ARG A 1 119 ? 4.900 -6.863 4.670 1.00 90.75 119 ARG A N 1
ATOM 993 C CA . ARG A 1 119 ? 5.683 -5.974 3.814 1.00 90.75 119 ARG A CA 1
ATOM 994 C C . ARG A 1 119 ? 6.329 -6.803 2.716 1.00 90.75 119 ARG A C 1
ATOM 996 O O . ARG A 1 119 ? 7.048 -7.755 3.007 1.00 90.75 119 ARG A O 1
ATOM 1003 N N . MET A 1 120 ? 6.118 -6.398 1.473 1.00 88.31 120 MET A N 1
ATOM 1004 C CA . MET A 1 120 ? 6.719 -7.014 0.294 1.00 88.31 120 MET A CA 1
ATOM 1005 C C . MET A 1 120 ? 7.390 -5.955 -0.565 1.00 88.31 120 MET A C 1
ATOM 1007 O O . MET A 1 120 ? 6.995 -4.790 -0.566 1.00 88.31 120 MET A O 1
ATOM 1011 N N . THR A 1 121 ? 8.422 -6.365 -1.290 1.00 84.19 121 THR A N 1
ATOM 1012 C CA . THR A 1 121 ? 9.162 -5.510 -2.215 1.00 84.19 121 THR A CA 1
ATOM 1013 C C . THR A 1 121 ? 9.142 -6.144 -3.593 1.00 84.19 121 THR A C 1
ATOM 1015 O O . THR A 1 121 ? 9.559 -7.287 -3.747 1.00 84.19 121 THR A O 1
ATOM 1018 N N . TYR A 1 122 ? 8.714 -5.369 -4.581 1.00 80.56 122 TYR A N 1
ATOM 1019 C CA . TYR A 1 122 ? 8.708 -5.728 -5.990 1.00 80.56 122 TYR A CA 1
ATOM 1020 C C . TYR A 1 122 ? 9.728 -4.859 -6.728 1.00 80.56 122 TYR A C 1
ATOM 1022 O O . TYR A 1 122 ? 9.793 -3.643 -6.527 1.00 80.56 122 TYR A O 1
ATOM 1030 N N . TYR A 1 123 ? 10.538 -5.484 -7.577 1.00 74.12 123 TYR A N 1
ATOM 1031 C CA . TYR A 1 123 ? 11.549 -4.805 -8.387 1.00 74.12 123 TYR A CA 1
ATOM 1032 C C . TYR A 1 123 ? 11.015 -4.650 -9.814 1.00 74.12 123 TYR A C 1
ATOM 1034 O O . TYR A 1 123 ? 11.117 -5.562 -10.634 1.00 74.12 123 TYR A O 1
ATOM 1042 N N . LEU A 1 124 ? 10.414 -3.493 -10.091 1.00 71.62 124 LEU A N 1
ATOM 1043 C CA . LEU A 1 124 ? 9.742 -3.176 -11.350 1.00 71.62 124 LEU A CA 1
ATOM 1044 C C . LEU A 1 124 ? 10.565 -2.125 -12.087 1.00 71.62 124 LEU A C 1
ATOM 1046 O O . LEU A 1 124 ? 10.451 -0.946 -11.791 1.00 71.62 124 LEU A O 1
ATOM 1050 N N . ALA A 1 125 ? 11.462 -2.532 -12.987 1.00 56.81 125 ALA A N 1
ATOM 1051 C CA . ALA A 1 125 ? 12.461 -1.628 -13.567 1.00 56.81 125 ALA A CA 1
ATOM 1052 C C . ALA A 1 125 ? 11.836 -0.352 -14.185 1.00 56.81 125 ALA A C 1
ATOM 1054 O O . ALA A 1 125 ? 10.982 -0.475 -15.063 1.00 56.81 125 ALA A O 1
ATOM 1055 N N . PRO A 1 126 ? 12.296 0.867 -13.820 1.00 55.44 126 PRO A N 1
ATOM 1056 C CA . PRO A 1 126 ? 13.486 1.193 -13.014 1.00 55.44 126 PRO A CA 1
ATOM 1057 C C . PRO A 1 126 ? 13.225 1.358 -11.501 1.00 55.44 126 PRO A C 1
ATOM 1059 O O . PRO A 1 126 ? 14.113 1.771 -10.760 1.00 55.44 126 PRO A O 1
ATOM 1062 N N . ALA A 1 127 ? 12.008 1.090 -11.051 1.00 65.56 127 ALA A N 1
ATOM 1063 C CA . ALA A 1 127 ? 11.488 1.381 -9.730 1.00 65.56 127 ALA A CA 1
ATOM 1064 C C . ALA A 1 127 ? 11.574 0.198 -8.756 1.00 65.56 127 ALA A C 1
ATOM 1066 O O . ALA A 1 127 ? 11.513 -0.980 -9.114 1.00 65.56 127 ALA A O 1
ATOM 1067 N N . LYS A 1 128 ? 11.624 0.531 -7.471 1.00 76.38 128 LYS A N 1
ATOM 1068 C CA . LYS A 1 128 ? 11.305 -0.397 -6.390 1.00 76.38 128 LYS A CA 1
ATOM 1069 C C . LYS A 1 128 ? 9.912 -0.036 -5.885 1.00 76.38 128 LYS A C 1
ATOM 1071 O O . LYS A 1 128 ? 9.678 1.114 -5.539 1.00 76.38 128 LYS A O 1
ATOM 1076 N N . VAL A 1 129 ? 8.999 -0.994 -5.824 1.00 80.75 129 VAL A N 1
ATOM 1077 C CA . VAL A 1 129 ? 7.668 -0.786 -5.245 1.00 80.75 129 VAL A CA 1
ATOM 1078 C C . VAL A 1 129 ? 7.569 -1.595 -3.971 1.00 80.75 129 VAL A C 1
ATOM 1080 O O . VAL A 1 129 ? 7.853 -2.790 -3.966 1.00 80.75 129 VAL A O 1
ATOM 1083 N N . GLU A 1 130 ? 7.155 -0.962 -2.883 1.00 86.19 130 GLU A N 1
ATOM 1084 C CA . GLU A 1 130 ? 6.853 -1.673 -1.649 1.00 86.19 130 GLU A CA 1
ATOM 1085 C C . GLU A 1 130 ? 5.348 -1.708 -1.415 1.00 86.19 130 GLU A C 1
ATOM 1087 O O . GLU A 1 130 ? 4.652 -0.694 -1.497 1.00 86.19 130 GLU A O 1
ATOM 1092 N N . LEU A 1 131 ? 4.860 -2.906 -1.120 1.00 89.12 131 LEU A N 1
ATOM 1093 C CA . LEU A 1 131 ? 3.488 -3.158 -0.727 1.00 89.12 131 LEU A CA 1
ATOM 1094 C C . LEU A 1 131 ? 3.468 -3.421 0.772 1.00 89.12 131 LEU A C 1
ATOM 1096 O O . LEU A 1 131 ? 4.159 -4.315 1.265 1.00 89.12 131 LEU A O 1
ATOM 1100 N N . TYR A 1 132 ? 2.650 -2.661 1.479 1.00 91.44 132 TYR A N 1
ATOM 1101 C CA . TYR A 1 132 ? 2.430 -2.821 2.903 1.00 91.44 132 TYR A CA 1
ATOM 1102 C C . TYR A 1 132 ? 0.982 -3.202 3.165 1.00 91.44 132 TYR A C 1
ATOM 1104 O O . TYR A 1 132 ? 0.074 -2.628 2.559 1.00 91.44 132 TYR A O 1
ATOM 1112 N N . ARG A 1 133 ? 0.765 -4.107 4.119 1.00 94.00 133 ARG A N 1
ATOM 1113 C CA . ARG A 1 133 ? -0.553 -4.367 4.695 1.00 94.00 133 ARG A CA 1
ATOM 1114 C C . ARG A 1 133 ? -0.564 -4.011 6.166 1.00 94.00 133 ARG A C 1
ATOM 1116 O O . ARG A 1 133 ? 0.283 -4.471 6.932 1.00 94.00 133 ARG A O 1
ATOM 1123 N N . PHE A 1 134 ? -1.566 -3.239 6.550 1.00 94.69 134 PHE A N 1
ATOM 1124 C CA . PHE A 1 134 ? -1.781 -2.811 7.918 1.00 94.69 134 PHE A CA 1
ATOM 1125 C C . PHE A 1 134 ? -3.169 -3.206 8.395 1.00 94.69 134 PHE A C 1
ATOM 1127 O O . PHE A 1 134 ? -4.126 -3.163 7.621 1.00 94.69 134 PHE A O 1
ATOM 1134 N N . SER A 1 135 ? -3.276 -3.503 9.683 1.00 93.75 135 SER A N 1
ATOM 1135 C CA . SER A 1 135 ? -4.539 -3.666 10.395 1.00 93.75 135 SER A CA 1
ATOM 1136 C C . SER A 1 135 ? -4.606 -2.761 11.615 1.00 93.75 135 SER A C 1
ATOM 1138 O O . SER A 1 135 ? -3.596 -2.280 12.139 1.00 93.75 135 SER A O 1
ATOM 1140 N N . ASN A 1 136 ? -5.819 -2.461 12.053 1.00 90.25 136 ASN A N 1
ATOM 1141 C CA . ASN A 1 136 ? -6.040 -1.764 13.306 1.00 90.25 136 ASN A CA 1
ATOM 1142 C C . ASN A 1 136 ? -5.639 -2.678 14.479 1.00 90.25 136 ASN A C 1
ATOM 1144 O O . ASN A 1 136 ? -5.861 -3.881 14.431 1.00 90.25 136 ASN A O 1
ATOM 1148 N N . TYR A 1 137 ? -5.072 -2.119 15.550 1.00 79.56 137 TYR A N 1
ATOM 1149 C CA . TYR A 1 137 ? -4.610 -2.900 16.709 1.00 79.56 137 TYR A CA 1
ATOM 1150 C C . TYR A 1 137 ? -5.719 -3.657 17.447 1.00 79.56 137 TYR A C 1
ATOM 1152 O O . TYR A 1 137 ? -5.428 -4.572 18.212 1.00 79.56 137 TYR A O 1
ATOM 1160 N N . ASN A 1 138 ? -6.970 -3.252 17.246 1.00 63.34 138 ASN A N 1
ATOM 1161 C CA . ASN A 1 138 ? -8.123 -3.776 17.968 1.00 63.34 138 ASN A CA 1
ATOM 1162 C C . ASN A 1 138 ? -8.777 -4.999 17.295 1.00 63.34 138 ASN A C 1
ATOM 1164 O O . ASN A 1 138 ? -9.884 -5.356 17.692 1.00 63.34 138 ASN A O 1
ATOM 1168 N N . HIS A 1 139 ? -8.120 -5.621 16.306 1.00 49.19 139 HIS A N 1
ATOM 1169 C CA . HIS A 1 139 ? -8.567 -6.851 15.643 1.00 49.19 139 HIS A CA 1
ATOM 1170 C C . HIS A 1 139 ? -7.434 -7.873 15.481 1.00 49.19 139 HIS A C 1
ATOM 1172 O O . HIS A 1 139 ? -6.289 -7.476 15.161 1.00 49.19 139 HIS A O 1
#

Sequence (139 aa):
MVLLMAVNVYGIGIHFSFKFKNDDYRELIDKINNEYKQGDRIYVEPHFNGWVINYYKKQNSLNITDPVKIKYGWNELQDSLSAQKPERFWLVMDYSAVDTSEYTSKIGSITKKYKLEERMTYYLAPAKVELYRFSNYNH

Radius of gyration: 18.94 Å; chains: 1; bounding box: 46×29×64 Å

Foldseek 3Di:
DVVVVVCVVVVVVVVVVPPPQQQPCVVVLVVCQVPPDPQEAEEEEQPPPLVVNVVCCVVVVGPDDRHDYDDPPLVSVVVCCVVSVGQKYKYKDKAPPPDPPVVVVSVVVVVVQWPWDD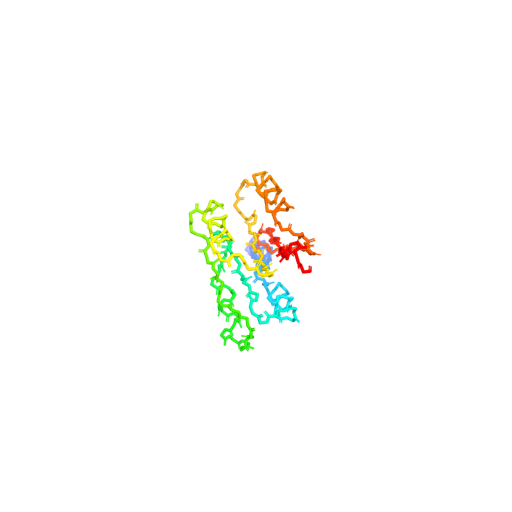WDWDPRPPIIMIMTMTGGPVD